Protein AF-A0A5K1CMN1-F1 (afdb_monomer)

pLDDT: mean 78.23, std 21.55, range [30.66, 97.94]

Mean predicted aligned error: 12.29 Å

Secondary structure (DSSP, 8-state):
--------EEEHHHHHHHHHTTS-TTT-HHHHS-TTTGGGGS-HHHHHHHHHHHHHHHHHHTTS--------------------S----PPPHHHHHHHHHHHHHHHHHHHHHHHHHHHHHTT---EEE---------

Foldseek 3Di:
DDDPPAPAEAELVNLLVVVCVVDPCVRPVLSVDDLLCLLVVDDQVVVLVVVVVVVVVVVVVVVPDDDDDDDDDDDDDDDDDDDDDDDSPRQDSVRSSVVSNVVNVVVSVVSVVVVVVVCVVVVHDYHYHYDPPPPPPD

Structure (mmCIF, N/CA/C/O backbone):
data_AF-A0A5K1CMN1-F1
#
_entry.id   AF-A0A5K1CMN1-F1
#
loop_
_atom_site.group_PDB
_atom_site.id
_atom_site.type_symbol
_atom_site.label_atom_id
_atom_site.label_alt_id
_atom_site.label_comp_id
_atom_site.label_asym_id
_atom_site.label_entity_id
_atom_site.label_seq_id
_atom_site.pdbx_PDB_ins_code
_atom_site.Cartn_x
_atom_site.Cartn_y
_atom_site.Cartn_z
_atom_site.occupancy
_atom_site.B_iso_or_equiv
_atom_site.auth_seq_id
_atom_site.auth_comp_id
_atom_site.auth_asym_id
_atom_site.auth_atom_id
_atom_site.pdbx_PDB_model_num
ATOM 1 N N . GLY A 1 1 ? -7.108 22.931 27.158 1.00 50.00 1 GLY A N 1
ATOM 2 C CA . GLY A 1 1 ? -7.436 22.460 25.802 1.00 50.00 1 GLY A CA 1
ATOM 3 C C . GLY A 1 1 ? -7.709 20.977 25.864 1.00 50.00 1 GLY A C 1
ATOM 4 O O . GLY A 1 1 ? -6.837 20.234 26.293 1.00 50.00 1 GLY A O 1
ATOM 5 N N . SER A 1 2 ? -8.926 20.559 25.539 1.00 59.06 2 SER A N 1
ATOM 6 C CA . SER A 1 2 ? -9.349 19.157 25.512 1.00 59.06 2 SER A CA 1
ATOM 7 C C . SER A 1 2 ? -8.717 18.457 24.305 1.00 59.06 2 SER A C 1
ATOM 9 O O . SER A 1 2 ? -8.928 18.866 23.167 1.00 59.06 2 SER A O 1
ATOM 11 N N . ARG A 1 3 ? -7.900 17.422 24.543 1.00 70.81 3 ARG A N 1
ATOM 12 C CA . ARG A 1 3 ? -7.404 16.529 23.480 1.00 70.81 3 ARG A CA 1
ATOM 13 C C . ARG A 1 3 ? -8.621 15.849 22.843 1.00 70.81 3 ARG A C 1
ATOM 15 O O . ARG A 1 3 ? -9.521 15.466 23.583 1.00 70.81 3 ARG A O 1
ATOM 22 N N . LEU A 1 4 ? -8.638 15.651 21.521 1.00 69.38 4 LEU A N 1
ATOM 23 C CA . LEU A 1 4 ? -9.757 15.024 20.790 1.00 69.38 4 LEU A CA 1
ATOM 24 C C . LEU A 1 4 ? -10.135 13.599 21.267 1.00 69.38 4 LEU A C 1
ATOM 26 O O . LEU A 1 4 ? -11.071 13.016 20.738 1.00 69.38 4 LEU A O 1
ATOM 30 N N . GLY A 1 5 ? -9.420 13.010 22.232 1.00 74.88 5 GLY A N 1
ATOM 31 C CA . GLY A 1 5 ? -9.711 11.674 22.760 1.00 74.88 5 GLY A CA 1
ATOM 32 C C . GLY A 1 5 ? -9.371 10.531 21.802 1.00 74.88 5 GLY A C 1
ATOM 33 O O . GLY A 1 5 ? -9.560 9.377 22.163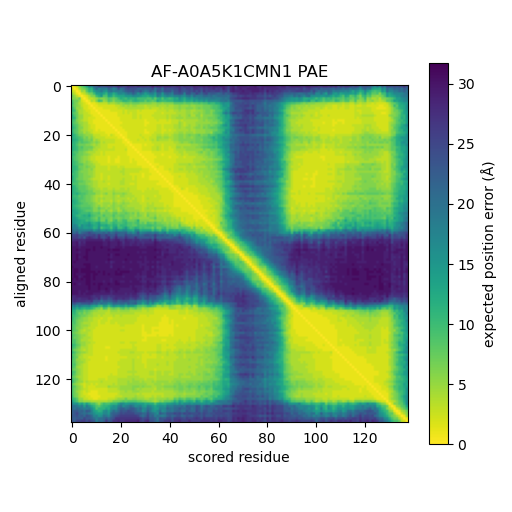 1.00 74.88 5 GLY A O 1
ATOM 34 N N . ILE A 1 6 ? -8.837 10.827 20.612 1.00 81.88 6 ILE A N 1
ATOM 35 C CA . ILE A 1 6 ? -8.420 9.813 19.643 1.00 81.88 6 ILE A CA 1
ATOM 36 C C . ILE A 1 6 ? -7.096 9.215 20.113 1.00 81.88 6 ILE A C 1
ATOM 38 O O . ILE A 1 6 ? -6.075 9.902 20.178 1.00 81.88 6 ILE A O 1
ATOM 42 N N . THR A 1 7 ? -7.127 7.940 20.484 1.00 84.44 7 THR A N 1
ATOM 43 C CA . THR A 1 7 ? -5.954 7.191 20.949 1.00 84.44 7 THR A CA 1
ATOM 44 C C . THR A 1 7 ? -5.227 6.483 19.813 1.00 84.44 7 THR A C 1
ATOM 46 O O . THR A 1 7 ? -4.044 6.181 19.956 1.00 84.44 7 THR A O 1
ATOM 49 N N . THR A 1 8 ? -5.906 6.249 18.687 1.00 88.06 8 THR A N 1
ATOM 50 C CA . THR A 1 8 ? -5.367 5.451 17.586 1.00 88.06 8 THR A CA 1
ATOM 51 C C . THR A 1 8 ? -4.885 6.325 16.438 1.00 88.06 8 THR A C 1
ATOM 53 O O . THR A 1 8 ? -5.669 7.014 15.783 1.00 88.06 8 THR A O 1
ATOM 56 N N . VAL A 1 9 ? -3.580 6.249 16.179 1.00 90.25 9 VAL A N 1
ATOM 57 C CA . VAL A 1 9 ? -2.901 6.903 15.058 1.00 90.25 9 VAL A CA 1
ATOM 58 C C . VAL A 1 9 ? -2.137 5.835 14.280 1.00 90.25 9 VAL A C 1
ATOM 60 O O . VAL A 1 9 ? -1.361 5.084 14.870 1.00 90.25 9 VAL A O 1
ATOM 63 N N . ILE A 1 10 ? -2.371 5.736 12.971 1.00 91.06 10 ILE A N 1
ATOM 64 C CA . ILE A 1 10 ? -1.762 4.719 12.099 1.00 91.06 10 ILE A CA 1
ATOM 65 C C . ILE A 1 10 ? -1.110 5.414 10.906 1.00 91.06 10 ILE A C 1
ATOM 67 O O . ILE A 1 10 ? -1.739 6.239 10.252 1.00 91.06 10 ILE A O 1
ATOM 71 N N . SER A 1 11 ? 0.135 5.063 10.579 1.00 91.44 11 SER A N 1
ATOM 72 C CA . SER A 1 11 ? 0.785 5.586 9.373 1.00 91.44 11 SER A CA 1
ATOM 73 C C . SER A 1 11 ? 0.503 4.716 8.143 1.00 91.44 11 SER A C 1
ATOM 75 O O . SER A 1 11 ? 0.363 3.494 8.238 1.00 91.44 11 SER A O 1
ATOM 77 N N . THR A 1 12 ? 0.500 5.327 6.959 1.00 91.88 12 THR A N 1
ATOM 78 C CA . THR A 1 12 ? 0.439 4.598 5.674 1.00 91.88 12 THR A CA 1
ATOM 79 C C . THR A 1 12 ? 1.592 3.603 5.488 1.00 91.88 12 THR A C 1
ATOM 81 O O . THR A 1 12 ? 1.404 2.557 4.866 1.00 91.88 12 THR A O 1
ATOM 84 N N . ASP A 1 13 ? 2.765 3.862 6.076 1.00 90.31 13 ASP A N 1
ATOM 85 C CA . ASP A 1 13 ? 3.871 2.898 6.072 1.00 90.31 13 ASP A CA 1
ATOM 86 C C . ASP A 1 13 ? 3.599 1.698 6.993 1.00 90.31 13 ASP A C 1
ATOM 88 O O . ASP A 1 13 ? 3.877 0.561 6.617 1.00 90.31 13 ASP A O 1
ATOM 92 N N . SER A 1 14 ? 2.965 1.920 8.149 1.00 90.69 14 SER A N 1
ATOM 93 C CA . SER A 1 14 ? 2.518 0.843 9.042 1.00 90.69 14 SER A CA 1
ATOM 94 C C . SER A 1 14 ? 1.483 -0.056 8.364 1.00 90.69 14 SER A C 1
ATOM 96 O O . SER A 1 14 ? 1.558 -1.272 8.509 1.00 90.69 14 SER A O 1
ATOM 98 N N . ILE A 1 15 ? 0.566 0.509 7.569 1.00 93.12 15 ILE A N 1
ATOM 99 C CA . ILE A 1 15 ? -0.384 -0.276 6.759 1.00 93.12 15 ILE A CA 1
ATOM 100 C C . ILE A 1 15 ? 0.373 -1.151 5.761 1.00 93.12 15 ILE A C 1
ATOM 102 O O . ILE A 1 15 ? 0.161 -2.361 5.723 1.00 93.12 15 ILE A O 1
ATOM 106 N N . ARG A 1 16 ? 1.316 -0.571 5.009 1.00 93.50 16 ARG A N 1
ATOM 107 C CA . ARG A 1 16 ? 2.174 -1.333 4.091 1.00 93.50 16 ARG A CA 1
ATOM 108 C C . ARG A 1 16 ? 2.945 -2.440 4.816 1.00 93.50 16 ARG A C 1
ATOM 110 O O . ARG A 1 16 ? 3.067 -3.541 4.287 1.00 93.50 16 ARG A O 1
ATOM 117 N N . HIS A 1 17 ? 3.446 -2.167 6.018 1.00 91.44 17 HIS A N 1
ATOM 118 C CA . HIS A 1 17 ? 4.138 -3.154 6.841 1.00 91.44 17 HIS A CA 1
ATOM 119 C C . HIS A 1 17 ? 3.210 -4.303 7.255 1.00 91.44 17 HIS A C 1
ATOM 121 O O . HIS A 1 17 ? 3.588 -5.461 7.110 1.00 91.44 17 HIS A O 1
ATOM 127 N N . MET A 1 18 ? 1.977 -4.005 7.681 1.00 92.31 18 MET A N 1
ATOM 128 C CA . MET A 1 18 ? 0.969 -5.031 7.969 1.00 92.31 18 MET A CA 1
ATOM 129 C C . MET A 1 18 ? 0.645 -5.869 6.731 1.00 92.31 18 MET A C 1
ATOM 131 O O . MET A 1 18 ? 0.565 -7.083 6.825 1.00 92.31 18 MET A O 1
ATOM 135 N N . MET A 1 19 ? 0.522 -5.269 5.544 1.00 93.38 19 MET A N 1
ATOM 136 C CA . MET A 1 19 ? 0.262 -6.040 4.318 1.00 93.38 19 MET A CA 1
ATOM 137 C C . MET A 1 19 ? 1.346 -7.099 4.042 1.00 93.38 19 MET A C 1
ATOM 139 O O . MET A 1 19 ? 1.036 -8.175 3.534 1.00 93.38 19 MET A O 1
ATOM 143 N N . ARG A 1 20 ? 2.608 -6.832 4.412 1.00 93.81 20 ARG A N 1
ATOM 144 C CA . ARG A 1 20 ? 3.722 -7.785 4.249 1.00 93.81 20 ARG A CA 1
ATOM 145 C C . ARG A 1 20 ? 3.617 -9.006 5.163 1.00 93.81 20 ARG A C 1
ATOM 147 O O . ARG A 1 20 ? 4.222 -10.021 4.849 1.00 93.81 20 ARG A O 1
ATOM 154 N N . SER A 1 21 ? 2.835 -8.964 6.247 1.00 92.38 21 SER A N 1
ATOM 155 C CA . SER A 1 21 ? 2.609 -10.156 7.079 1.00 92.38 21 SER A CA 1
ATOM 156 C C . SER A 1 21 ? 1.693 -11.189 6.419 1.00 92.38 21 SER A C 1
ATOM 158 O O . SER A 1 21 ? 1.593 -12.308 6.913 1.00 92.38 21 SER A O 1
ATOM 160 N N . PHE A 1 22 ? 1.007 -10.821 5.331 1.00 91.69 22 PHE A N 1
ATOM 161 C CA . PHE A 1 22 ? 0.050 -11.684 4.634 1.00 91.69 22 PHE A CA 1
ATOM 162 C C . PHE A 1 22 ? 0.547 -12.187 3.275 1.00 91.69 22 PHE A C 1
ATOM 164 O O . PHE A 1 22 ? -0.094 -13.057 2.690 1.00 91.69 22 PHE A O 1
ATOM 171 N N . VAL A 1 23 ? 1.641 -11.629 2.746 1.00 92.44 23 VAL A N 1
ATOM 172 C CA . VAL A 1 23 ? 2.136 -11.936 1.398 1.00 92.44 23 VAL A CA 1
ATOM 173 C C . VAL A 1 23 ? 3.655 -11.995 1.401 1.00 92.44 23 VAL A C 1
ATOM 175 O O . VAL A 1 23 ? 4.315 -11.019 1.762 1.00 92.44 23 VAL A O 1
ATOM 178 N N . ASP A 1 24 ? 4.205 -13.106 0.919 1.00 95.06 24 ASP A N 1
ATOM 179 C CA . ASP A 1 24 ? 5.649 -13.282 0.786 1.00 95.06 24 ASP A CA 1
ATOM 180 C C . ASP A 1 24 ? 6.243 -12.367 -0.294 1.00 95.06 24 ASP A C 1
ATOM 182 O O . ASP A 1 24 ? 5.620 -12.080 -1.322 1.00 95.06 24 ASP A O 1
ATOM 186 N N . GLU A 1 25 ? 7.510 -11.989 -0.121 1.00 93.81 25 GLU A N 1
ATOM 187 C CA . GLU A 1 25 ? 8.254 -11.160 -1.081 1.00 93.81 25 GLU A CA 1
ATOM 188 C C . GLU A 1 25 ? 8.257 -11.744 -2.498 1.00 93.81 25 GLU A C 1
ATOM 190 O O . GLU A 1 25 ? 8.137 -11.017 -3.479 1.00 93.81 25 GLU A O 1
ATOM 195 N N . LYS A 1 26 ? 8.310 -13.072 -2.623 1.00 94.25 26 LYS A N 1
ATOM 196 C CA . LYS A 1 26 ? 8.285 -13.750 -3.928 1.00 94.25 26 LYS A CA 1
ATOM 197 C C . LYS A 1 26 ? 6.950 -13.594 -4.658 1.00 94.25 26 LYS A C 1
ATOM 199 O O . LYS A 1 26 ? 6.928 -13.641 -5.884 1.00 94.25 26 LYS A O 1
ATOM 204 N N . GLN A 1 27 ? 5.851 -13.454 -3.919 1.00 93.81 27 GLN A N 1
ATOM 205 C CA . GLN A 1 27 ? 4.508 -13.326 -4.485 1.00 93.81 27 GLN A CA 1
ATOM 206 C C . GLN A 1 27 ? 4.197 -11.881 -4.873 1.00 93.81 27 GLN A C 1
ATOM 208 O O . GLN A 1 27 ? 3.548 -11.648 -5.891 1.00 93.81 27 GLN A O 1
ATOM 213 N N . ASN A 1 28 ? 4.663 -10.911 -4.082 1.00 93.56 28 ASN A N 1
ATOM 214 C CA . ASN A 1 28 ? 4.473 -9.493 -4.371 1.00 93.56 28 ASN A CA 1
ATOM 215 C C . ASN A 1 28 ? 5.737 -8.678 -4.052 1.00 93.56 28 ASN A C 1
ATOM 217 O O . ASN A 1 28 ? 5.771 -7.954 -3.054 1.00 93.56 28 ASN A O 1
ATOM 221 N N . PRO A 1 29 ? 6.773 -8.741 -4.903 1.00 94.94 29 PRO A N 1
ATOM 222 C CA . PRO A 1 29 ? 8.036 -8.059 -4.633 1.00 94.94 29 PRO A CA 1
ATOM 223 C C . PRO A 1 29 ? 7.888 -6.532 -4.642 1.00 94.94 29 PRO A C 1
ATOM 225 O O . PRO A 1 29 ? 8.586 -5.830 -3.912 1.00 94.94 29 PRO A O 1
ATOM 228 N N . LEU A 1 30 ? 6.911 -6.001 -5.389 1.00 94.44 30 LEU A N 1
ATOM 229 C CA . LEU A 1 30 ? 6.617 -4.571 -5.419 1.00 94.44 30 LEU A CA 1
ATOM 230 C C . LEU A 1 30 ? 6.210 -4.043 -4.036 1.00 94.44 30 LEU A C 1
ATOM 232 O O . LEU A 1 30 ? 6.573 -2.924 -3.698 1.00 94.44 30 LEU A O 1
ATOM 236 N N . LEU A 1 31 ? 5.491 -4.814 -3.216 1.00 94.50 31 LEU A N 1
ATOM 237 C CA . LEU A 1 31 ? 5.090 -4.404 -1.861 1.00 94.50 31 LEU A CA 1
ATOM 238 C C . LEU A 1 31 ? 6.277 -4.367 -0.876 1.00 94.50 31 LEU A C 1
ATOM 240 O O . LEU A 1 31 ? 6.299 -3.576 0.078 1.00 94.50 31 LEU A O 1
ATOM 244 N N . TRP A 1 32 ? 7.266 -5.228 -1.108 1.00 94.88 32 TRP A N 1
ATOM 245 C CA . TRP A 1 32 ? 8.453 -5.399 -0.268 1.00 94.88 32 TRP A CA 1
ATOM 246 C C . TRP A 1 32 ? 9.574 -4.422 -0.617 1.00 94.88 32 TRP A C 1
ATOM 248 O O . TRP A 1 32 ? 10.280 -3.956 0.278 1.00 94.88 32 TRP A O 1
ATOM 258 N N . ALA A 1 33 ? 9.674 -4.037 -1.888 1.00 94.50 33 ALA A N 1
ATOM 259 C CA . ALA A 1 33 ? 10.659 -3.084 -2.367 1.00 94.50 33 ALA A CA 1
ATOM 260 C C . ALA A 1 33 ? 10.607 -1.740 -1.618 1.00 94.50 33 ALA A C 1
ATOM 262 O O . ALA A 1 33 ? 9.548 -1.235 -1.226 1.00 94.50 33 ALA A O 1
ATOM 263 N N . SER A 1 34 ? 11.765 -1.095 -1.480 1.00 92.00 34 SER A N 1
ATOM 264 C CA . SER A 1 34 ? 11.800 0.315 -1.085 1.00 92.00 34 SER A CA 1
ATOM 265 C C . SER A 1 34 ? 11.138 1.184 -2.158 1.00 92.00 34 SER A C 1
ATOM 267 O O . SER A 1 34 ? 11.215 0.886 -3.349 1.00 92.00 34 SER A O 1
ATOM 269 N N . THR A 1 35 ? 10.534 2.303 -1.760 1.00 90.31 35 THR A N 1
ATOM 270 C CA . THR A 1 35 ? 9.824 3.202 -2.685 1.00 90.31 35 THR A CA 1
ATOM 271 C C . THR A 1 35 ? 10.707 3.709 -3.836 1.00 90.31 35 THR A C 1
ATOM 273 O O . THR A 1 35 ? 10.223 3.907 -4.947 1.00 90.31 35 THR A O 1
ATOM 276 N N . TYR A 1 36 ? 12.011 3.879 -3.593 1.00 91.19 36 TYR A N 1
ATOM 277 C CA . TYR A 1 36 ? 12.977 4.313 -4.607 1.00 91.19 36 TYR A CA 1
ATOM 278 C C . TYR A 1 36 ? 13.281 3.237 -5.657 1.00 91.19 36 TYR A C 1
ATOM 280 O O . TYR A 1 36 ? 13.507 3.577 -6.815 1.00 91.19 36 TYR A O 1
ATOM 288 N N . HIS A 1 37 ? 13.235 1.960 -5.266 1.00 94.06 37 HIS A N 1
ATOM 289 C CA . HIS A 1 37 ? 13.547 0.814 -6.129 1.00 94.06 37 HIS A CA 1
ATOM 290 C C . HIS A 1 37 ? 12.288 0.101 -6.641 1.00 94.06 37 HIS A C 1
ATOM 292 O O . HIS A 1 37 ? 12.368 -0.794 -7.471 1.00 94.06 37 HIS A O 1
ATOM 298 N N . ALA A 1 38 ? 11.096 0.528 -6.216 1.00 94.50 38 ALA A N 1
ATOM 299 C CA . ALA A 1 38 ? 9.823 -0.040 -6.657 1.00 94.50 38 ALA A CA 1
ATOM 300 C C . ALA A 1 38 ? 9.661 -0.046 -8.189 1.00 94.50 38 ALA A C 1
ATOM 302 O O . ALA A 1 38 ? 9.006 -0.922 -8.745 1.00 94.50 38 ALA A O 1
ATOM 303 N N . GLY A 1 39 ? 10.284 0.917 -8.880 1.00 94.44 39 GLY A N 1
ATOM 304 C CA . GLY A 1 39 ? 10.274 0.991 -10.341 1.00 94.44 39 GLY A CA 1
ATOM 305 C C . GLY A 1 39 ? 10.956 -0.192 -11.036 1.00 94.44 39 GLY A C 1
ATOM 306 O O . GLY A 1 39 ? 10.620 -0.476 -12.180 1.00 94.44 39 GLY A O 1
ATOM 307 N N . GLU A 1 40 ? 11.869 -0.897 -10.366 1.00 94.56 40 GLU A N 1
ATOM 308 C CA . GLU A 1 40 ? 12.590 -2.058 -10.916 1.00 94.56 40 GLU A CA 1
ATOM 309 C C . GLU A 1 40 ? 11.686 -3.285 -11.080 1.00 94.56 40 GLU A C 1
ATOM 311 O O . GLU A 1 40 ? 11.964 -4.165 -11.890 1.00 94.56 40 GLU A O 1
ATOM 316 N N . PHE A 1 41 ? 10.566 -3.311 -10.354 1.00 94.38 41 PHE A N 1
ATOM 317 C CA . PHE A 1 41 ? 9.575 -4.386 -10.391 1.00 94.38 41 PHE A CA 1
ATOM 318 C C . PHE A 1 41 ? 8.414 -4.096 -11.355 1.00 94.38 41 PHE A C 1
ATOM 320 O O . PHE A 1 41 ? 7.434 -4.840 -11.381 1.00 94.38 41 PHE A O 1
ATOM 327 N N . LEU A 1 42 ? 8.497 -3.015 -12.139 1.00 94.25 42 LEU A N 1
ATOM 328 C CA . LEU A 1 42 ? 7.504 -2.659 -13.152 1.00 94.25 42 LEU A CA 1
ATOM 329 C C . LEU A 1 42 ? 8.009 -2.963 -14.563 1.00 94.25 42 LEU A C 1
ATOM 331 O O . LEU A 1 42 ? 9.181 -2.767 -14.867 1.00 94.25 42 LEU A O 1
ATOM 335 N N . ASP A 1 43 ? 7.094 -3.344 -15.459 1.00 93.31 43 ASP A N 1
ATOM 336 C CA . ASP A 1 43 ? 7.388 -3.481 -16.889 1.00 93.31 43 ASP A CA 1
ATOM 337 C C . ASP A 1 43 ? 7.500 -2.092 -17.562 1.00 93.31 43 ASP A C 1
ATOM 339 O O . ASP A 1 43 ? 6.493 -1.374 -17.666 1.00 93.31 43 ASP A O 1
ATOM 343 N N . PRO A 1 44 ? 8.685 -1.703 -18.080 1.00 91.12 44 PRO A N 1
ATOM 344 C CA . PRO A 1 44 ? 8.883 -0.410 -18.733 1.00 91.12 44 PRO A CA 1
ATOM 345 C C . PRO A 1 44 ? 7.952 -0.174 -19.931 1.00 91.12 44 PRO A C 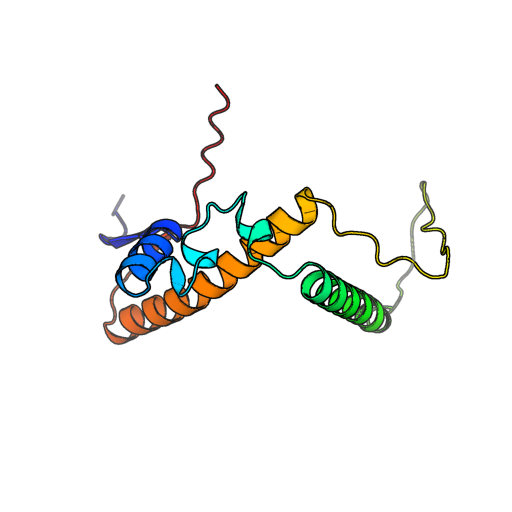1
ATOM 347 O O . PRO A 1 44 ? 7.530 0.961 -20.173 1.00 91.12 44 PRO A O 1
ATOM 350 N N . VAL A 1 45 ? 7.593 -1.225 -20.677 1.00 91.69 45 VAL A N 1
ATOM 351 C CA . VAL A 1 45 ? 6.733 -1.111 -21.866 1.00 91.69 45 VAL A CA 1
ATOM 352 C C . VAL A 1 45 ? 5.289 -0.829 -21.451 1.00 91.69 45 VAL A C 1
ATOM 354 O O . VAL A 1 45 ? 4.645 0.076 -22.001 1.00 91.69 45 VAL A O 1
ATOM 357 N N . ALA A 1 46 ? 4.787 -1.543 -20.440 1.00 91.31 46 ALA A N 1
ATOM 358 C CA . ALA A 1 46 ? 3.466 -1.298 -19.868 1.00 91.31 46 ALA A CA 1
ATOM 359 C C . ALA A 1 46 ? 3.349 0.123 -19.297 1.00 91.31 46 ALA A C 1
ATOM 361 O O . ALA A 1 46 ? 2.369 0.825 -19.580 1.00 91.31 46 ALA A O 1
ATOM 362 N N . VAL A 1 47 ? 4.371 0.590 -18.571 1.00 91.81 47 VAL A N 1
ATOM 363 C CA . VAL A 1 47 ? 4.407 1.958 -18.032 1.00 91.81 47 VAL A CA 1
ATOM 364 C C . VAL A 1 47 ? 4.415 2.989 -19.167 1.00 91.81 47 VAL A C 1
ATOM 366 O O . VAL A 1 47 ? 3.681 3.982 -19.100 1.00 91.81 47 VAL A O 1
ATOM 369 N N . ALA A 1 48 ? 5.166 2.754 -20.250 1.00 90.06 48 ALA A N 1
ATOM 370 C CA . ALA A 1 48 ? 5.247 3.682 -21.383 1.00 90.06 48 ALA A CA 1
ATOM 371 C C . ALA A 1 48 ? 3.883 3.822 -22.064 1.00 90.06 48 ALA A C 1
ATOM 373 O O . ALA A 1 48 ? 3.401 4.938 -22.300 1.00 90.06 48 ALA A O 1
ATOM 374 N N . LYS A 1 49 ? 3.211 2.689 -22.290 1.00 89.81 49 LYS A N 1
ATOM 375 C CA . LYS A 1 49 ? 1.861 2.629 -22.858 1.00 89.81 49 LYS A CA 1
ATOM 376 C C . LYS A 1 49 ? 0.833 3.316 -21.955 1.00 89.81 49 LYS A C 1
ATOM 378 O O . LYS A 1 49 ? 0.033 4.123 -22.439 1.00 89.81 49 LYS A O 1
ATOM 383 N N . ALA A 1 50 ? 0.865 3.055 -20.648 1.00 89.25 50 ALA A N 1
ATOM 384 C CA . ALA A 1 50 ? -0.032 3.687 -19.679 1.00 89.25 50 ALA A CA 1
ATOM 385 C C . ALA A 1 50 ? 0.171 5.211 -19.626 1.00 89.25 50 ALA A C 1
ATOM 387 O O . ALA A 1 50 ? -0.799 5.978 -19.619 1.00 89.25 50 ALA A O 1
ATOM 388 N N . LYS A 1 51 ? 1.427 5.671 -19.666 1.00 87.19 51 LYS A N 1
ATOM 389 C CA . LYS A 1 51 ? 1.778 7.096 -19.698 1.00 87.19 51 LYS A CA 1
ATOM 390 C C . LYS A 1 51 ? 1.305 7.766 -20.989 1.00 87.19 51 LYS A C 1
ATOM 392 O O . LYS A 1 51 ? 0.723 8.850 -20.920 1.00 87.19 51 LYS A O 1
ATOM 397 N N . ALA A 1 52 ? 1.498 7.127 -22.143 1.00 88.75 52 ALA A N 1
ATOM 398 C CA . ALA A 1 52 ? 0.997 7.619 -23.426 1.00 88.75 52 ALA A CA 1
ATOM 399 C C . ALA A 1 52 ? -0.537 7.751 -23.415 1.00 88.75 52 ALA A C 1
ATOM 401 O O . ALA A 1 52 ? -1.065 8.807 -23.769 1.00 88.75 52 ALA A O 1
ATOM 402 N N . LYS A 1 53 ? -1.252 6.745 -22.889 1.00 89.38 53 LYS A N 1
ATOM 403 C CA . LYS A 1 53 ? -2.717 6.781 -22.724 1.00 89.38 53 LYS A CA 1
ATOM 404 C C . LYS A 1 53 ? -3.170 7.925 -21.806 1.00 89.38 53 LYS A C 1
ATOM 406 O O . LYS A 1 53 ? -4.113 8.643 -22.138 1.00 89.38 53 LYS A O 1
ATOM 411 N N . ARG A 1 54 ? -2.482 8.142 -20.676 1.00 87.88 54 ARG A N 1
ATOM 412 C CA . ARG A 1 54 ? -2.743 9.265 -19.751 1.00 87.88 54 ARG A CA 1
ATOM 413 C C . ARG A 1 54 ? -2.515 10.627 -20.416 1.00 87.88 54 ARG A C 1
ATOM 415 O O . ARG A 1 54 ? -3.348 11.518 -20.257 1.00 87.88 54 ARG A O 1
ATOM 422 N N . LYS A 1 55 ? -1.424 10.789 -21.178 1.00 86.19 55 LYS A N 1
ATOM 423 C CA . LYS A 1 55 ? -1.131 12.020 -21.937 1.00 86.19 55 LYS A CA 1
ATOM 424 C C . LYS A 1 55 ? -2.215 12.304 -22.982 1.00 86.19 55 LYS A C 1
ATOM 426 O O . LYS A 1 55 ? -2.722 13.421 -23.020 1.00 86.19 55 LYS A O 1
ATOM 431 N N . ALA A 1 56 ? -2.619 11.296 -23.756 1.00 87.62 56 ALA A N 1
ATOM 432 C CA . ALA A 1 56 ? -3.684 11.430 -24.750 1.00 87.62 56 ALA A CA 1
ATOM 433 C C . ALA A 1 56 ? -5.023 11.841 -24.110 1.00 87.62 56 ALA A C 1
ATOM 435 O O . ALA A 1 56 ? -5.652 12.795 -24.562 1.00 87.62 56 ALA A O 1
ATOM 436 N N . LYS A 1 57 ? -5.418 11.204 -22.995 1.00 87.31 57 LYS A N 1
ATOM 437 C CA . LYS A 1 57 ? -6.644 11.569 -22.258 1.00 87.31 57 LYS A CA 1
ATOM 438 C C . LYS A 1 57 ? -6.596 13.006 -21.722 1.00 87.31 57 LYS A C 1
ATOM 440 O O . LYS A 1 57 ? -7.598 13.711 -21.785 1.00 87.31 57 LYS A O 1
ATOM 445 N N . LYS A 1 58 ? -5.437 13.461 -21.226 1.00 87.69 58 LYS A N 1
ATOM 446 C CA . LYS A 1 58 ? -5.256 14.842 -20.746 1.00 87.69 58 LYS A CA 1
ATOM 447 C C . LYS A 1 58 ? -5.395 15.872 -21.873 1.00 87.69 58 LYS A C 1
ATOM 449 O O . LYS A 1 58 ? -5.954 16.936 -21.639 1.00 87.69 58 LYS A O 1
ATOM 454 N N . LEU A 1 59 ? -4.900 15.562 -23.073 1.00 79.69 59 LEU A N 1
ATOM 455 C CA . LEU A 1 59 ? -5.027 16.436 -24.244 1.00 79.69 59 LEU A CA 1
ATOM 456 C C . LEU A 1 59 ? -6.470 16.489 -24.759 1.00 79.69 59 LEU A C 1
ATOM 458 O O . LEU A 1 59 ? -6.970 17.578 -25.012 1.00 79.69 59 LEU A O 1
ATOM 462 N N . ALA A 1 60 ? -7.165 15.349 -24.809 1.00 77.75 60 ALA A N 1
ATOM 463 C CA . ALA A 1 60 ? -8.575 15.294 -25.199 1.00 77.75 60 ALA A CA 1
ATOM 464 C C . ALA A 1 60 ? -9.502 16.040 -24.215 1.00 77.75 60 ALA A C 1
ATOM 466 O O . ALA A 1 60 ? -10.464 16.678 -24.629 1.00 77.75 60 ALA A O 1
ATOM 467 N N . GLY A 1 61 ? -9.199 16.010 -22.911 1.00 65.06 61 GLY A N 1
ATOM 468 C CA . GLY A 1 61 ? -9.968 16.735 -21.890 1.00 65.06 61 GLY A CA 1
ATOM 469 C C . GLY A 1 61 ? -9.745 18.252 -21.872 1.00 65.06 61 GLY A C 1
ATOM 470 O O . GLY A 1 61 ? -10.538 18.974 -21.275 1.00 65.06 61 GLY A O 1
ATOM 471 N N . LYS A 1 62 ? -8.692 18.759 -22.528 1.00 56.38 62 LYS A N 1
ATOM 472 C CA . LYS A 1 62 ? -8.368 20.196 -22.562 1.00 56.38 62 LYS A CA 1
ATOM 473 C C . LYS A 1 62 ? -9.187 20.976 -23.604 1.00 56.38 62 LYS A C 1
ATOM 475 O O . LYS A 1 62 ? -9.157 22.200 -23.595 1.00 56.38 62 LYS A O 1
ATOM 480 N N . SER A 1 63 ? -9.946 20.288 -24.459 1.00 51.84 63 SER A N 1
ATOM 481 C CA . SER A 1 63 ? -10.770 20.890 -25.520 1.00 51.84 63 SER A CA 1
ATOM 482 C C . SER A 1 63 ? -12.194 21.275 -25.085 1.00 51.84 63 SER A C 1
ATOM 484 O O . SER A 1 63 ? -12.918 21.856 -25.883 1.00 51.84 63 SER A O 1
ATOM 486 N N . ALA A 1 64 ? -12.611 20.980 -23.845 1.00 52.25 64 ALA A N 1
ATOM 487 C CA . ALA A 1 64 ? -13.969 21.268 -23.351 1.00 52.25 64 ALA A CA 1
ATOM 488 C C . ALA A 1 64 ? -14.075 22.513 -22.443 1.00 52.25 64 ALA A C 1
ATOM 490 O O . ALA A 1 64 ? -15.169 22.863 -22.012 1.00 52.25 64 ALA A O 1
ATOM 491 N N . ALA A 1 65 ? -12.961 23.191 -22.150 1.00 50.06 65 ALA A N 1
ATOM 492 C CA . ALA A 1 65 ? -12.917 24.346 -21.251 1.00 50.06 65 ALA A CA 1
ATOM 493 C C . ALA A 1 65 ? -12.301 25.570 -21.947 1.00 50.06 65 ALA A C 1
ATOM 495 O O . ALA A 1 65 ? -11.227 26.030 -21.573 1.00 50.06 65 ALA A O 1
ATOM 496 N N . VAL A 1 66 ? -12.965 26.081 -22.988 1.00 41.62 66 VAL A N 1
ATOM 497 C CA . VAL A 1 66 ? -12.717 27.433 -23.513 1.00 41.62 66 VAL A CA 1
ATOM 498 C C . VAL A 1 66 ? -14.071 28.103 -23.758 1.00 41.62 66 VAL A C 1
ATOM 500 O O . VAL A 1 66 ? -14.682 27.937 -24.810 1.00 41.62 66 VAL A O 1
ATOM 503 N N . LYS A 1 67 ? -14.555 28.849 -22.760 1.00 38.78 67 LYS A N 1
ATOM 504 C CA . LYS A 1 67 ? -15.346 30.064 -22.984 1.00 38.78 67 LYS A CA 1
ATOM 505 C C . LYS A 1 67 ? -14.485 31.221 -22.486 1.00 38.78 67 LYS A C 1
ATOM 507 O O . LYS A 1 67 ? -13.978 31.169 -21.369 1.00 38.78 67 LYS A O 1
ATOM 512 N N . VAL A 1 68 ? -14.241 32.151 -23.397 1.00 38.03 68 VAL A N 1
ATOM 513 C CA . VAL A 1 68 ? -13.378 33.325 -23.276 1.00 38.03 68 VAL A CA 1
ATOM 514 C C . VAL A 1 68 ? -14.193 34.455 -22.656 1.00 38.03 68 VAL A C 1
ATOM 516 O O . VAL A 1 68 ? -15.281 34.722 -23.150 1.00 38.03 68 VAL A O 1
ATOM 519 N N . ASP A 1 69 ? -13.636 35.115 -21.645 1.00 35.81 69 ASP A N 1
ATOM 520 C CA . ASP A 1 69 ? -13.808 36.554 -21.445 1.00 35.81 69 ASP A CA 1
ATOM 521 C C . ASP A 1 69 ? -12.402 37.181 -21.435 1.00 35.81 69 ASP A C 1
ATOM 523 O O . ASP A 1 69 ? -11.455 36.615 -20.881 1.00 35.81 69 ASP A O 1
ATOM 527 N N . GLU A 1 70 ? -12.280 38.284 -22.170 1.00 36.22 70 GLU A N 1
ATOM 528 C CA . GLU A 1 70 ? -11.081 39.077 -22.465 1.00 36.22 70 GLU A CA 1
ATOM 529 C C . GLU A 1 70 ? -10.510 39.802 -21.233 1.00 36.22 70 GLU A C 1
ATOM 531 O O . GLU A 1 70 ? -11.258 40.381 -20.453 1.00 36.22 70 GLU A O 1
ATOM 536 N N . ASP A 1 71 ? -9.178 39.826 -21.106 1.00 33.69 71 ASP A N 1
ATOM 537 C CA . ASP A 1 71 ? -8.318 41.027 -21.227 1.00 33.69 71 ASP A CA 1
ATOM 538 C C . ASP A 1 71 ? -6.973 40.822 -20.485 1.00 33.69 71 ASP A C 1
ATOM 540 O O . ASP A 1 71 ? -6.913 40.198 -19.425 1.00 33.69 71 ASP A O 1
ATOM 544 N N . GLY A 1 72 ? -5.885 41.374 -21.035 1.00 32.38 72 GLY A N 1
ATOM 545 C CA . GLY A 1 72 ? -4.695 41.716 -20.245 1.00 32.38 72 GLY A CA 1
ATOM 546 C C . GLY A 1 72 ? -3.402 40.906 -20.436 1.00 32.38 72 GLY A C 1
ATOM 547 O O . GLY A 1 72 ? -3.003 40.145 -19.565 1.00 32.38 72 GLY A O 1
ATOM 548 N N . SER A 1 73 ? -2.662 41.254 -21.493 1.00 33.38 73 SER A N 1
ATOM 549 C CA . SER A 1 73 ? -1.199 41.480 -21.519 1.00 33.38 73 SER A CA 1
ATOM 550 C C . SER A 1 73 ? -0.175 40.330 -21.343 1.00 33.38 73 SER A C 1
ATOM 552 O O . SER A 1 73 ? -0.262 39.411 -20.540 1.00 33.38 73 SER A O 1
ATOM 554 N N . SER A 1 74 ? 0.870 40.466 -22.158 1.00 41.31 74 SER A N 1
ATOM 555 C CA . SER A 1 74 ? 1.960 39.561 -22.535 1.00 41.31 74 SER A CA 1
ATOM 556 C C . SER A 1 74 ? 3.056 39.323 -21.486 1.00 41.31 74 SER A C 1
ATOM 558 O O . SER A 1 74 ? 3.499 40.294 -20.878 1.00 41.31 74 SER A O 1
ATOM 560 N N . HIS A 1 75 ? 3.632 38.106 -21.435 1.00 33.69 75 HIS A N 1
ATOM 561 C CA . HIS A 1 75 ? 5.096 37.868 -21.407 1.00 33.69 75 HIS A CA 1
ATOM 562 C C . HIS A 1 75 ? 5.481 36.369 -21.539 1.00 33.69 75 HIS A C 1
ATOM 564 O O . HIS A 1 75 ? 5.213 35.569 -20.654 1.00 33.69 75 HIS A O 1
ATOM 570 N N . GLY A 1 76 ? 6.187 36.031 -22.630 1.00 30.66 76 GLY A N 1
ATOM 571 C CA . GLY A 1 76 ? 7.414 35.210 -22.632 1.00 30.66 76 GLY A CA 1
ATOM 572 C C . GLY A 1 76 ? 7.383 33.673 -22.473 1.00 30.66 76 GLY A C 1
ATOM 573 O O . GLY A 1 76 ? 7.295 33.180 -21.360 1.00 30.66 76 GLY A O 1
ATOM 574 N N . LYS A 1 77 ? 7.742 32.979 -23.579 1.00 35.59 77 LYS A N 1
ATOM 575 C CA . LYS A 1 77 ? 8.422 31.652 -23.708 1.00 35.59 77 LYS A CA 1
ATOM 576 C C . LYS A 1 77 ? 7.662 30.410 -23.195 1.00 35.59 77 LYS A C 1
ATOM 578 O O . LYS A 1 77 ? 7.189 30.372 -22.077 1.00 35.59 77 LYS A O 1
ATOM 583 N N . SER A 1 78 ? 7.567 29.284 -23.898 1.00 38.38 78 SER A N 1
ATOM 584 C CA . SER A 1 78 ? 8.259 28.760 -25.081 1.00 38.38 78 SER A CA 1
ATOM 585 C C . SER A 1 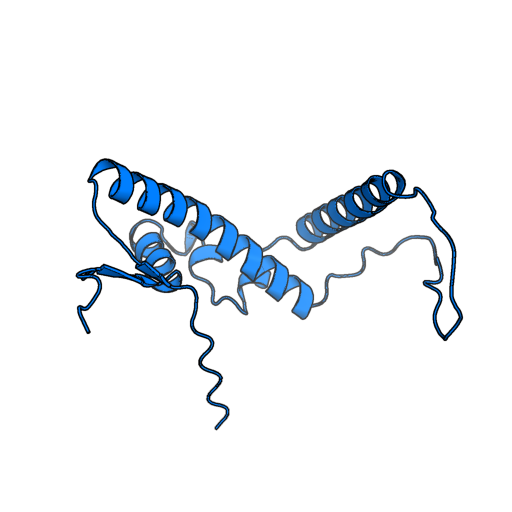78 ? 7.467 27.553 -25.609 1.00 38.38 78 SER A C 1
ATOM 587 O O . SER A 1 78 ? 6.909 26.781 -24.829 1.00 38.38 78 SER A O 1
ATOM 589 N N . GLU A 1 79 ? 7.432 27.420 -26.931 1.00 36.69 79 GLU A N 1
ATOM 590 C CA . GLU A 1 79 ? 6.782 26.369 -27.723 1.00 36.69 79 GLU A CA 1
ATOM 591 C C . GLU A 1 79 ? 7.158 24.939 -27.283 1.00 36.69 79 GLU A C 1
ATOM 593 O O . GLU A 1 79 ? 8.338 24.674 -27.042 1.00 36.69 79 GLU A O 1
ATOM 598 N N . PRO A 1 80 ? 6.231 23.962 -27.275 1.00 43.88 80 PRO A N 1
ATOM 599 C CA . PRO A 1 80 ? 6.605 22.567 -27.414 1.00 43.88 80 PRO A CA 1
ATOM 600 C C . PRO A 1 80 ? 6.674 22.253 -28.911 1.00 43.88 80 PRO A C 1
ATOM 602 O O . PRO A 1 80 ? 5.646 22.105 -29.574 1.00 43.88 80 PRO A O 1
ATOM 605 N N . ARG A 1 81 ? 7.891 22.169 -29.452 1.00 42.28 81 ARG A N 1
ATOM 606 C CA . ARG A 1 81 ? 8.105 21.637 -30.800 1.00 42.28 81 ARG A CA 1
ATOM 607 C C . ARG A 1 81 ? 7.594 20.196 -30.861 1.00 42.28 81 ARG A C 1
ATOM 609 O O . ARG A 1 81 ? 7.978 19.353 -30.051 1.00 42.28 81 ARG A O 1
ATOM 616 N N . LEU A 1 82 ? 6.684 19.960 -31.804 1.00 52.91 82 LEU A N 1
ATOM 617 C CA . LEU A 1 82 ? 6.303 18.640 -32.287 1.00 52.91 82 LEU A CA 1
ATOM 618 C C . LEU A 1 82 ? 7.459 18.112 -33.140 1.00 52.91 82 LEU A C 1
ATOM 620 O O . LEU A 1 82 ? 7.633 18.591 -34.255 1.00 52.91 82 LEU A O 1
ATOM 624 N N . ASP A 1 83 ? 8.166 17.095 -32.658 1.00 42.56 83 ASP A N 1
ATOM 625 C CA . ASP A 1 83 ? 8.941 16.208 -33.522 1.00 42.56 83 ASP A CA 1
ATOM 626 C C . ASP A 1 83 ? 8.311 14.816 -33.476 1.00 42.56 83 ASP A C 1
ATOM 628 O O . ASP A 1 83 ? 8.077 14.219 -32.421 1.00 42.56 83 ASP A O 1
ATOM 632 N N . SER A 1 84 ? 7.933 14.359 -34.663 1.00 52.16 84 SER A N 1
ATOM 633 C CA . SER A 1 84 ? 7.199 13.129 -34.911 1.00 52.16 84 SER A CA 1
ATOM 634 C C . SER A 1 84 ? 8.155 11.971 -35.198 1.00 52.16 84 SER A C 1
ATOM 636 O O . SER A 1 84 ? 9.145 12.143 -35.897 1.00 52.16 84 SER A O 1
ATOM 638 N N . ALA A 1 85 ? 7.729 10.785 -34.753 1.00 45.50 85 ALA A N 1
ATOM 639 C CA . ALA A 1 85 ? 8.128 9.441 -35.184 1.00 45.50 85 ALA A CA 1
ATOM 640 C C . ALA A 1 85 ? 9.314 8.734 -34.480 1.00 45.50 85 ALA A C 1
ATOM 642 O O . ALA A 1 85 ? 10.490 9.002 -34.689 1.00 45.50 85 ALA A O 1
ATOM 643 N N . SER A 1 86 ? 8.908 7.700 -33.728 1.00 48.66 86 SER A N 1
ATOM 644 C CA . SER A 1 86 ? 9.571 6.406 -33.506 1.00 48.66 86 SER A CA 1
ATOM 645 C C . SER A 1 86 ? 10.920 6.367 -32.789 1.00 48.66 86 SER A C 1
ATOM 647 O O . SER A 1 86 ? 11.953 6.074 -33.378 1.00 48.66 86 SER A O 1
ATOM 649 N N . THR A 1 87 ? 10.873 6.454 -31.466 1.00 43.06 87 THR A N 1
ATOM 650 C CA . THR A 1 87 ? 11.583 5.527 -30.572 1.00 43.06 87 THR A CA 1
ATOM 651 C C . THR A 1 87 ? 10.741 5.464 -29.301 1.00 43.06 87 THR A C 1
ATOM 653 O O . THR A 1 87 ? 10.275 6.499 -28.828 1.00 43.06 87 THR A O 1
ATOM 656 N N . LEU A 1 88 ? 10.456 4.270 -28.776 1.00 52.81 88 LEU A N 1
ATOM 657 C CA . LEU A 1 88 ? 9.989 4.131 -27.396 1.00 52.81 88 LEU A CA 1
ATOM 658 C C . LEU A 1 88 ? 11.053 4.805 -26.526 1.00 52.81 88 LEU A C 1
ATOM 660 O O . LEU A 1 88 ? 12.081 4.189 -26.266 1.00 52.81 88 LEU A O 1
ATOM 664 N N . GLU A 1 89 ? 10.868 6.079 -26.166 1.00 57.41 89 GLU A N 1
ATOM 665 C CA . GLU A 1 89 ? 11.776 6.757 -25.245 1.00 57.41 89 GLU A CA 1
ATOM 666 C C . GLU A 1 89 ? 11.852 5.883 -23.999 1.00 57.41 89 GLU A C 1
ATOM 668 O O . GLU A 1 89 ? 10.858 5.724 -23.279 1.00 57.41 89 GLU A O 1
ATOM 673 N N . ALA A 1 90 ? 13.012 5.255 -23.800 1.00 67.31 90 ALA A N 1
ATOM 674 C CA . ALA A 1 90 ? 13.267 4.431 -22.640 1.00 67.31 90 ALA A CA 1
ATOM 675 C C . ALA A 1 90 ? 12.938 5.280 -21.412 1.00 67.31 90 ALA A C 1
ATOM 677 O O . ALA A 1 90 ? 13.447 6.392 -21.246 1.00 67.31 90 ALA A O 1
ATOM 678 N N . ILE A 1 91 ? 12.007 4.801 -20.591 1.00 80.94 91 ILE A N 1
ATOM 679 C CA . ILE A 1 91 ? 11.564 5.552 -19.427 1.00 80.94 91 ILE A CA 1
ATOM 680 C C . ILE A 1 91 ? 12.774 5.740 -18.520 1.00 80.94 91 ILE A C 1
ATOM 682 O O . ILE A 1 91 ? 13.347 4.771 -18.034 1.00 80.94 91 ILE A O 1
ATOM 686 N N . GLY A 1 92 ? 13.157 6.995 -18.289 1.00 88.56 92 GLY A N 1
ATOM 687 C CA . GLY A 1 92 ? 14.280 7.298 -17.411 1.00 88.56 92 GLY A CA 1
ATOM 688 C C . GLY A 1 92 ? 14.070 6.741 -15.999 1.00 88.56 92 GLY A C 1
ATOM 689 O O . GLY A 1 92 ? 12.943 6.673 -15.503 1.00 88.56 92 GLY A O 1
ATOM 690 N N . THR A 1 93 ? 15.168 6.414 -15.320 1.00 90.12 93 THR A N 1
ATOM 691 C CA . THR A 1 93 ? 15.191 5.826 -13.965 1.00 90.12 93 THR A CA 1
ATOM 692 C C . THR A 1 93 ? 14.338 6.603 -12.961 1.00 90.12 93 THR A C 1
ATOM 694 O O . THR A 1 93 ? 13.509 6.025 -12.263 1.00 90.12 93 THR A O 1
ATOM 697 N N . LYS A 1 94 ? 14.439 7.938 -12.960 1.00 91.38 94 LYS A N 1
ATOM 698 C CA . LYS A 1 94 ? 13.601 8.822 -12.131 1.00 91.38 94 LYS A CA 1
ATOM 699 C C . LYS A 1 94 ? 12.107 8.607 -12.377 1.00 91.38 94 LYS A C 1
ATOM 701 O O . LYS A 1 94 ? 11.311 8.617 -11.444 1.00 91.38 94 LYS A O 1
ATOM 706 N N . GLN A 1 95 ? 11.712 8.455 -13.637 1.00 92.19 95 GLN A N 1
ATOM 707 C CA . GLN A 1 95 ? 10.312 8.264 -13.988 1.00 92.19 95 GLN A CA 1
ATOM 708 C C . GLN A 1 95 ? 9.834 6.861 -13.603 1.00 92.19 95 GLN A C 1
ATOM 710 O O . GLN A 1 95 ? 8.708 6.745 -13.125 1.00 92.19 95 GLN A O 1
ATOM 715 N N . MET A 1 96 ? 10.678 5.837 -13.752 1.00 94.38 96 MET A N 1
ATOM 716 C CA . MET A 1 96 ? 10.383 4.490 -13.256 1.00 94.38 96 MET A CA 1
ATOM 717 C C . MET A 1 96 ? 10.189 4.487 -11.738 1.00 94.38 96 MET A C 1
ATOM 719 O O . MET A 1 96 ? 9.195 3.947 -11.268 1.00 94.38 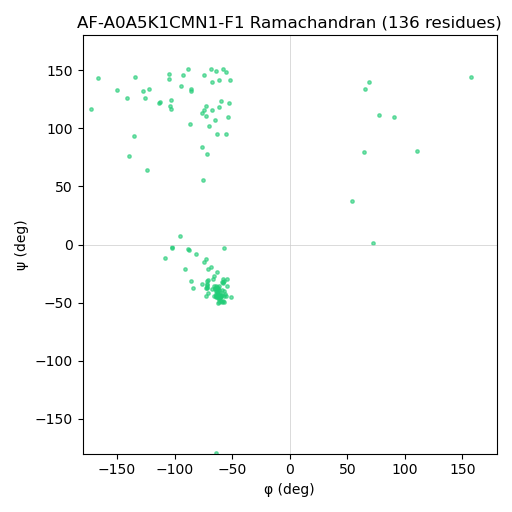96 MET A O 1
ATOM 723 N N . ALA A 1 97 ? 11.055 5.163 -10.976 1.00 93.62 97 ALA A N 1
ATOM 724 C CA . ALA A 1 97 ? 10.914 5.282 -9.523 1.00 93.62 97 ALA A CA 1
ATOM 725 C C . ALA A 1 97 ? 9.581 5.942 -9.118 1.00 93.62 97 ALA A C 1
ATOM 727 O O . ALA A 1 97 ? 8.881 5.453 -8.234 1.00 93.62 97 ALA A O 1
ATOM 728 N N . ILE A 1 98 ? 9.180 7.018 -9.809 1.00 93.56 98 ILE A N 1
ATOM 729 C CA . ILE A 1 98 ? 7.893 7.691 -9.561 1.00 93.56 98 ILE A CA 1
ATOM 730 C C . ILE A 1 98 ? 6.707 6.762 -9.845 1.00 93.56 98 ILE A C 1
ATOM 732 O O . ILE A 1 98 ? 5.738 6.756 -9.088 1.00 93.56 98 ILE A O 1
ATOM 736 N N . GLU A 1 99 ? 6.739 6.013 -10.946 1.00 95.31 99 GLU A N 1
ATOM 737 C CA . GLU A 1 99 ? 5.645 5.092 -11.272 1.0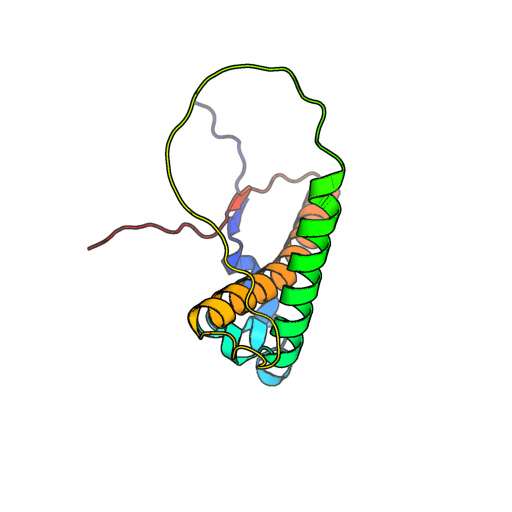0 95.31 99 GLU A CA 1
ATOM 738 C C . GLU A 1 99 ? 5.633 3.876 -10.331 1.00 95.31 99 GLU A C 1
ATOM 740 O O . GLU A 1 99 ? 4.554 3.463 -9.916 1.00 95.31 99 GLU A O 1
ATOM 745 N N . GLY A 1 100 ? 6.799 3.394 -9.889 1.00 95.00 100 GLY A N 1
ATOM 746 C CA . GLY A 1 100 ? 6.936 2.385 -8.833 1.00 95.00 100 GLY A CA 1
ATOM 747 C C . GLY A 1 100 ? 6.295 2.821 -7.519 1.00 95.00 100 GLY A C 1
ATOM 748 O O . GLY A 1 100 ? 5.475 2.098 -6.956 1.00 95.00 100 GLY A O 1
ATOM 749 N N . PHE A 1 101 ? 6.590 4.043 -7.067 1.00 93.94 101 PHE A N 1
ATOM 750 C CA . PHE A 1 101 ? 5.944 4.634 -5.893 1.00 93.94 101 PHE A CA 1
ATOM 751 C C . PHE A 1 101 ? 4.418 4.694 -6.030 1.00 93.94 101 PHE A C 1
ATOM 753 O O . PHE A 1 101 ? 3.697 4.358 -5.089 1.00 93.94 101 PHE A O 1
ATOM 760 N N . LYS A 1 102 ? 3.909 5.118 -7.193 1.00 94.25 102 LYS A N 1
ATOM 761 C CA . LYS A 1 102 ? 2.461 5.190 -7.428 1.00 94.25 102 LYS A CA 1
ATOM 762 C C . LYS A 1 102 ? 1.819 3.810 -7.395 1.00 94.25 102 LYS A C 1
ATOM 764 O O . LYS A 1 102 ? 0.777 3.671 -6.771 1.00 94.25 102 LYS A O 1
ATOM 769 N N . ALA A 1 103 ? 2.451 2.815 -8.012 1.00 94.56 103 ALA A N 1
ATOM 770 C CA . ALA A 1 103 ? 1.962 1.442 -8.001 1.00 94.56 103 ALA A CA 1
ATOM 771 C C . ALA A 1 103 ? 1.957 0.854 -6.576 1.00 94.56 103 ALA A C 1
ATOM 773 O O . ALA A 1 103 ? 0.985 0.225 -6.172 1.00 94.56 103 ALA A O 1
ATOM 774 N N . GLN A 1 104 ? 2.984 1.135 -5.765 1.00 93.75 104 GLN A N 1
ATOM 775 C CA . GLN A 1 104 ? 2.961 0.806 -4.334 1.00 93.75 104 GLN A CA 1
ATOM 776 C C . GLN A 1 104 ? 1.824 1.506 -3.590 1.00 93.75 104 GLN A C 1
ATOM 778 O O . GLN A 1 104 ? 1.132 0.877 -2.794 1.00 93.75 104 GLN A O 1
ATOM 783 N N . SER A 1 105 ? 1.632 2.801 -3.844 1.00 93.81 105 SER A N 1
ATOM 784 C CA . SER A 1 105 ? 0.581 3.591 -3.196 1.00 93.81 105 SER A CA 1
ATOM 785 C C . SER A 1 105 ? -0.816 3.083 -3.553 1.00 93.81 105 SER A C 1
ATOM 787 O O . SER A 1 105 ? -1.686 3.073 -2.694 1.00 93.81 105 SER A O 1
ATOM 789 N N . GLU A 1 106 ? -1.018 2.624 -4.789 1.00 93.25 106 GLU A N 1
ATOM 790 C CA . GLU A 1 106 ? -2.266 2.005 -5.250 1.00 93.25 106 GLU A CA 1
ATOM 791 C C . GLU A 1 106 ? -2.545 0.683 -4.523 1.00 93.25 106 GLU A C 1
ATOM 793 O O . GLU A 1 106 ? -3.667 0.436 -4.116 1.00 93.25 106 GLU A O 1
ATOM 798 N N . MET A 1 107 ? -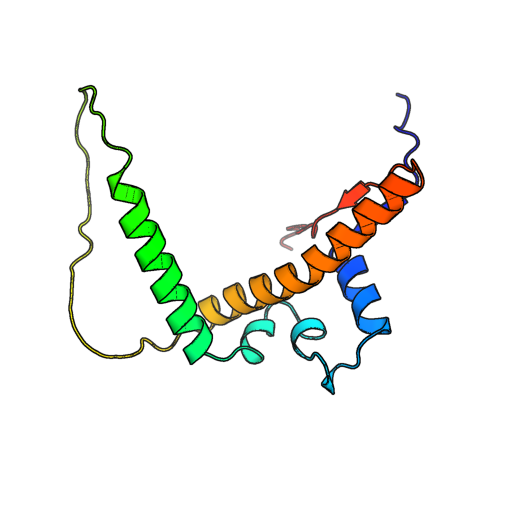1.532 -0.133 -4.224 1.00 93.00 107 MET A N 1
ATOM 799 C CA . MET A 1 107 ? -1.760 -1.320 -3.383 1.00 93.00 107 MET A CA 1
ATOM 800 C C . MET A 1 107 ? -2.128 -0.953 -1.937 1.00 93.00 107 MET A C 1
ATOM 802 O O . MET A 1 107 ? -2.955 -1.611 -1.304 1.00 93.00 107 MET A O 1
ATOM 806 N N . VAL A 1 108 ? -1.492 0.086 -1.390 1.00 93.50 108 VAL A N 1
ATOM 807 C CA . VAL A 1 108 ? -1.741 0.531 -0.012 1.00 93.50 108 VAL A CA 1
ATOM 808 C C . VAL A 1 108 ? -3.111 1.198 0.116 1.00 93.50 108 VAL A C 1
ATOM 810 O O . VAL A 1 108 ? -3.756 1.016 1.148 1.00 93.50 108 VAL A O 1
ATOM 813 N N . ILE A 1 109 ? -3.582 1.927 -0.906 1.00 94.19 109 ILE A N 1
ATOM 814 C CA . ILE A 1 109 ? -4.876 2.623 -0.848 1.00 94.19 109 ILE A CA 1
ATOM 815 C C . ILE A 1 109 ? -6.036 1.640 -0.694 1.00 94.19 109 ILE A C 1
ATOM 817 O O . ILE A 1 109 ? -6.923 1.895 0.112 1.00 94.19 109 ILE A O 1
ATOM 821 N N . ASP A 1 110 ? -5.979 0.483 -1.356 1.00 92.25 110 ASP A N 1
ATOM 822 C CA . ASP A 1 110 ? -7.005 -0.557 -1.225 1.00 92.25 110 ASP A CA 1
ATOM 823 C C . ASP A 1 110 ? -7.092 -1.088 0.213 1.00 92.25 110 ASP A C 1
ATOM 825 O O . ASP A 1 110 ? -8.172 -1.373 0.732 1.00 92.25 110 ASP A O 1
ATOM 829 N N . SER A 1 111 ? -5.945 -1.217 0.885 1.00 92.88 111 SER A N 1
ATOM 830 C CA . SER A 1 111 ? -5.900 -1.653 2.286 1.00 92.88 111 SER A CA 1
ATOM 831 C C . SER A 1 111 ? -6.321 -0.543 3.246 1.00 92.88 111 SER A C 1
ATOM 833 O O . SER A 1 111 ? -6.946 -0.824 4.268 1.00 92.88 111 SER A O 1
ATOM 835 N N . LEU A 1 112 ? -6.008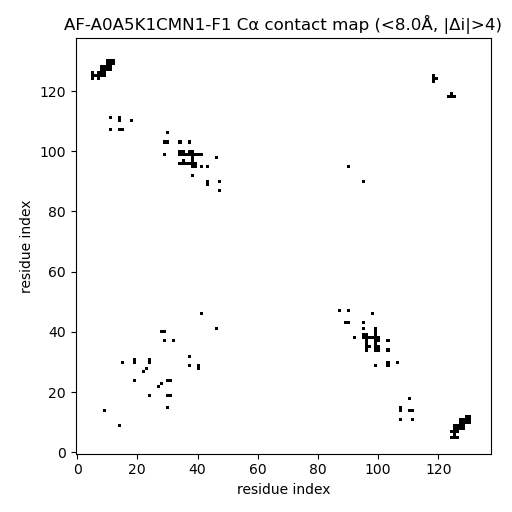 0.713 2.917 1.00 94.94 112 LEU A N 1
ATOM 836 C CA . LEU A 1 112 ? -6.471 1.878 3.662 1.00 94.94 112 LEU A CA 1
ATOM 837 C C . LEU A 1 112 ? -7.998 2.008 3.601 1.00 94.94 112 LEU A C 1
ATOM 839 O O . LEU A 1 112 ? -8.610 2.232 4.639 1.00 94.94 112 LEU A O 1
ATOM 843 N N . ASP A 1 113 ? -8.603 1.832 2.428 1.00 95.69 113 ASP A N 1
ATOM 844 C CA . ASP A 1 113 ? -10.057 1.903 2.241 1.00 95.69 113 ASP A CA 1
ATOM 845 C C . ASP A 1 113 ? -10.773 0.869 3.121 1.00 95.69 113 ASP A C 1
ATOM 847 O O . ASP A 1 113 ? -11.611 1.219 3.949 1.00 95.69 113 ASP A O 1
ATOM 851 N N . ARG A 1 114 ? -10.315 -0.390 3.078 1.00 94.56 114 ARG A N 1
ATOM 852 C CA . ARG A 1 114 ? -10.823 -1.463 3.954 1.00 94.56 114 ARG A CA 1
ATOM 853 C C . ARG A 1 114 ? -10.648 -1.154 5.437 1.00 94.56 114 ARG A C 1
ATOM 855 O O . ARG A 1 114 ? -11.519 -1.488 6.238 1.00 94.56 114 ARG A O 1
ATOM 862 N N . LEU A 1 115 ? -9.517 -0.553 5.815 1.00 94.19 115 LEU A N 1
ATOM 863 C CA . LEU A 1 115 ? -9.284 -0.128 7.191 1.00 94.19 115 LEU A CA 1
ATOM 864 C C . LEU A 1 115 ? -10.317 0.931 7.584 1.00 94.19 115 LEU A C 1
ATOM 866 O O . LEU A 1 115 ? -10.975 0.758 8.603 1.00 94.19 115 LEU A O 1
ATOM 870 N N . ILE A 1 116 ? -10.507 1.973 6.773 1.00 94.81 116 ILE A N 1
ATOM 871 C CA . ILE A 1 116 ? -11.485 3.039 7.033 1.00 94.81 116 ILE A CA 1
ATOM 872 C C . ILE A 1 116 ? -12.890 2.453 7.195 1.00 94.81 116 ILE A C 1
ATOM 874 O O . ILE A 1 116 ? -13.521 2.722 8.216 1.00 94.81 116 ILE A O 1
ATOM 878 N N . THR A 1 117 ? -13.333 1.593 6.273 1.00 97.25 117 THR A N 1
ATOM 879 C CA . THR A 1 117 ? -14.638 0.917 6.366 1.00 97.25 117 THR A CA 1
ATOM 880 C C . THR A 1 117 ? -14.783 0.147 7.679 1.00 97.25 117 THR A C 1
ATOM 882 O O . THR A 1 117 ? -15.794 0.265 8.360 1.00 97.25 117 THR A O 1
ATOM 885 N N . ALA A 1 118 ? -13.754 -0.591 8.105 1.00 95.94 118 ALA A N 1
ATOM 886 C CA . ALA A 1 118 ? -13.823 -1.354 9.348 1.00 95.94 118 ALA A CA 1
ATOM 887 C C . ALA A 1 118 ? -13.931 -0.453 10.599 1.00 95.94 118 ALA A C 1
ATOM 889 O O . ALA A 1 118 ? -14.581 -0.830 11.573 1.00 95.94 118 ALA A O 1
ATOM 890 N N . TRP A 1 119 ? -13.272 0.711 10.614 1.00 95.62 119 TRP A N 1
ATOM 891 C CA . TRP A 1 119 ? -13.394 1.687 11.710 1.00 95.62 119 TRP A CA 1
ATOM 892 C C . TRP A 1 119 ? -14.754 2.397 11.699 1.00 95.62 119 TRP A C 1
ATOM 894 O O . TRP A 1 119 ? -15.336 2.608 12.765 1.00 95.62 119 TRP A O 1
ATOM 904 N N . GLU A 1 120 ? -15.285 2.687 10.509 1.00 95.94 120 GLU A N 1
ATOM 905 C CA . GLU A 1 120 ? -16.636 3.218 10.315 1.00 95.94 120 GLU A CA 1
ATOM 906 C C . GLU A 1 120 ? -17.698 2.255 10.870 1.00 95.94 120 GLU A C 1
ATOM 908 O O . GLU A 1 120 ? -18.519 2.661 11.690 1.00 95.94 120 GLU A O 1
ATOM 913 N N . GLU A 1 121 ? -17.626 0.964 10.531 1.00 97.94 121 GLU A N 1
ATOM 914 C CA . GLU A 1 121 ? -18.554 -0.068 11.024 1.00 97.94 121 GLU A CA 1
ATOM 915 C C . GLU A 1 121 ? -18.568 -0.185 12.558 1.00 97.94 121 GLU A C 1
ATOM 917 O O . GLU A 1 121 ? -19.607 -0.474 13.157 1.00 97.94 121 GLU A O 1
ATOM 922 N N . ARG A 1 122 ? -17.427 0.066 13.217 1.00 96.44 122 ARG A N 1
ATOM 923 C CA . ARG A 1 122 ? -17.308 0.040 14.686 1.00 96.44 122 ARG A CA 1
ATOM 924 C C . ARG A 1 122 ? -17.651 1.371 15.358 1.00 96.44 122 ARG A C 1
ATOM 926 O O . ARG A 1 122 ? -17.710 1.414 16.584 1.00 96.44 122 ARG A O 1
ATOM 933 N N . ASN A 1 123 ? -17.923 2.431 14.592 1.00 95.19 123 ASN A N 1
ATOM 934 C CA . ASN A 1 123 ? -18.100 3.799 15.092 1.00 95.19 123 ASN A CA 1
ATOM 935 C C . ASN A 1 123 ? -16.908 4.277 15.944 1.00 95.19 123 ASN A C 1
ATOM 937 O O . ASN A 1 123 ? -17.077 4.970 16.951 1.00 95.19 123 ASN A O 1
ATOM 941 N N . GLU A 1 124 ? -15.695 3.891 15.551 1.00 93.44 124 GLU A N 1
ATOM 942 C CA . GLU A 1 124 ? -14.465 4.264 16.243 1.00 93.44 124 GLU A CA 1
ATOM 943 C C . GLU A 1 124 ? -13.705 5.342 15.458 1.00 93.44 124 GLU A C 1
ATOM 945 O O . GLU A 1 1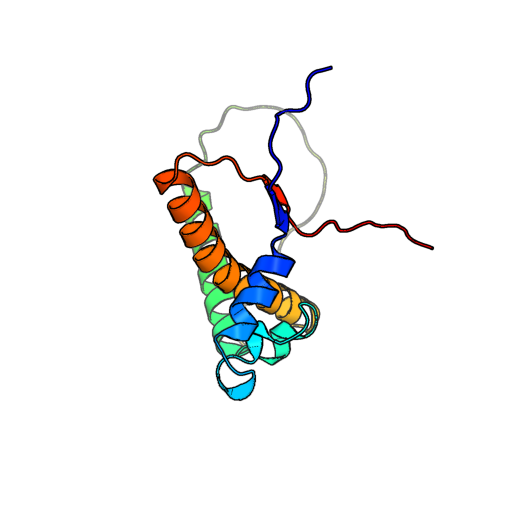24 ? -13.618 5.311 14.231 1.00 93.44 124 GLU A O 1
ATOM 950 N N . SER A 1 125 ? -13.093 6.286 16.174 1.00 91.75 125 SER A N 1
ATOM 951 C CA . SER A 1 125 ? -12.264 7.329 15.563 1.00 91.75 125 SER A CA 1
ATOM 952 C C . SER A 1 125 ? -10.824 6.853 15.361 1.00 91.75 125 SER A C 1
ATOM 954 O O . SER A 1 125 ? -10.192 6.363 16.297 1.00 91.75 125 SER A O 1
ATOM 956 N N . VAL A 1 126 ? -10.265 7.098 14.175 1.00 92.62 126 VAL A N 1
ATOM 957 C CA . VAL A 1 126 ? -8.851 6.851 13.849 1.00 92.62 126 VAL A CA 1
ATOM 958 C C . VAL A 1 126 ? -8.253 8.040 13.105 1.00 92.62 126 VAL A C 1
ATOM 960 O O . VAL A 1 126 ? -8.921 8.675 12.290 1.00 92.62 126 VAL A O 1
ATOM 963 N N . VAL A 1 127 ? -6.981 8.341 13.371 1.00 92.31 127 VAL A N 1
ATOM 964 C CA . VAL A 1 127 ? -6.182 9.253 12.542 1.00 92.31 127 VAL A CA 1
ATOM 965 C C . VAL A 1 127 ? -5.243 8.422 11.680 1.00 92.31 127 VAL A C 1
ATOM 967 O O . VAL A 1 127 ? -4.458 7.629 12.199 1.00 92.31 127 VAL A O 1
ATOM 970 N N . VAL A 1 128 ? -5.307 8.618 10.364 1.00 91.69 128 VAL A N 1
ATOM 971 C CA . VAL A 1 128 ? -4.340 8.026 9.438 1.00 91.69 128 VAL A CA 1
ATOM 972 C C . VAL A 1 128 ? -3.370 9.098 8.975 1.00 91.69 128 VAL A C 1
ATOM 974 O O . VAL A 1 128 ? -3.763 10.082 8.348 1.00 91.69 128 VAL A O 1
ATOM 977 N N . GLU A 1 129 ? -2.093 8.895 9.268 1.00 89.75 129 GLU A N 1
ATOM 978 C CA . GLU A 1 129 ? -1.027 9.792 8.847 1.00 89.75 129 GLU A CA 1
ATOM 979 C C . GLU A 1 129 ? -0.393 9.307 7.541 1.00 89.75 129 GLU A C 1
ATOM 981 O O . GLU A 1 129 ? -0.086 8.125 7.338 1.00 89.75 129 GLU A O 1
ATOM 986 N N . GLY A 1 130 ? -0.161 10.252 6.632 1.00 83.38 130 GLY A N 1
ATOM 987 C CA . GLY A 1 130 ? 0.725 10.023 5.499 1.00 83.38 130 GLY A CA 1
ATOM 988 C C . GLY A 1 130 ? 2.167 9.785 5.958 1.00 83.38 130 GLY A C 1
ATOM 989 O O . GLY A 1 130 ? 2.492 9.821 7.144 1.00 83.38 130 GLY A O 1
ATOM 990 N N . VAL A 1 131 ? 3.068 9.576 5.005 1.00 70.31 131 VAL A N 1
ATOM 991 C CA . VAL A 1 131 ? 4.500 9.575 5.313 1.00 70.31 131 VAL A CA 1
ATOM 992 C C . VAL A 1 131 ? 4.935 10.989 5.707 1.00 70.31 131 VAL A C 1
ATOM 994 O O . VAL A 1 131 ? 4.873 11.920 4.903 1.00 70.31 131 VAL A O 1
ATOM 997 N N . HIS A 1 132 ? 5.368 11.163 6.957 1.00 53.69 132 HIS A N 1
ATOM 998 C CA . HIS A 1 132 ? 6.038 12.386 7.378 1.00 53.69 132 HIS A CA 1
ATOM 999 C C . HIS A 1 132 ? 7.411 12.408 6.702 1.00 53.69 132 HIS A C 1
ATOM 1001 O O . HIS A 1 132 ? 8.343 11.722 7.117 1.00 53.69 132 HIS A O 1
ATOM 1007 N N . LEU 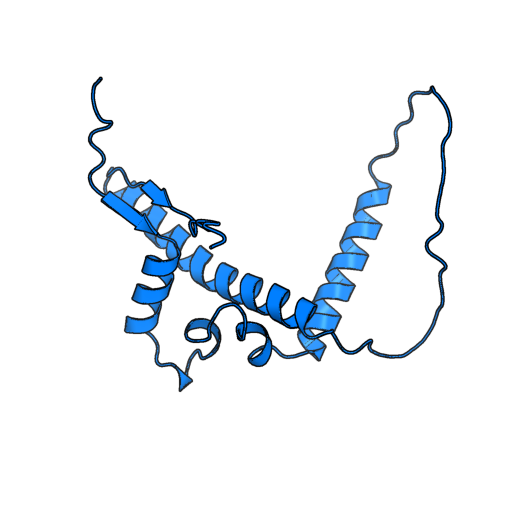A 1 133 ? 7.548 13.187 5.631 1.00 51.16 133 LEU A N 1
ATOM 1008 C CA . LEU A 1 133 ? 8.863 13.604 5.162 1.00 51.16 133 LEU A CA 1
ATOM 1009 C C . LEU A 1 133 ? 9.377 14.633 6.175 1.00 51.16 133 LEU A C 1
ATOM 1011 O O . LEU A 1 133 ? 9.285 15.836 5.938 1.00 51.16 133 LEU A O 1
ATOM 1015 N N . SER A 1 134 ? 9.865 14.185 7.335 1.00 47.19 134 SER A N 1
ATOM 1016 C CA . SER A 1 134 ? 10.678 15.051 8.190 1.00 47.19 134 SER A CA 1
ATOM 1017 C C . SER A 1 134 ? 11.942 15.397 7.410 1.00 47.19 134 SER A C 1
ATOM 1019 O O . SER A 1 134 ? 12.910 14.642 7.391 1.00 47.19 134 SER A O 1
ATOM 1021 N N . LEU A 1 135 ? 11.907 16.546 6.737 1.00 48.41 135 LEU A N 1
ATOM 1022 C CA . LEU A 1 135 ? 13.032 17.174 6.052 1.00 48.41 135 LEU A CA 1
ATOM 1023 C C . LEU A 1 135 ? 13.975 17.806 7.084 1.00 48.41 135 LEU A C 1
ATOM 1025 O O . LEU A 1 135 ? 14.254 19.001 7.034 1.00 48.41 135 LEU A O 1
ATOM 1029 N N . ASN A 1 136 ? 14.461 17.019 8.044 1.00 47.88 136 ASN A N 1
ATOM 1030 C CA . ASN A 1 136 ? 15.655 17.414 8.777 1.00 47.88 136 ASN A CA 1
ATOM 1031 C C . ASN A 1 136 ? 16.835 17.159 7.837 1.00 47.88 136 ASN A C 1
ATOM 1033 O O . ASN A 1 136 ? 17.429 16.083 7.846 1.00 47.88 136 ASN A O 1
ATOM 1037 N N . PHE A 1 137 ? 17.108 18.127 6.961 1.00 49.06 137 PHE A N 1
ATOM 1038 C CA . PHE A 1 137 ? 18.397 18.213 6.290 1.00 49.06 137 PHE A CA 1
ATOM 1039 C C . PHE A 1 137 ? 19.438 18.490 7.380 1.00 49.06 137 PHE A C 1
ATOM 1041 O O . PHE A 1 137 ? 19.439 19.575 7.961 1.00 49.06 137 PHE A O 1
ATOM 1048 N N . VAL A 1 138 ? 20.242 17.477 7.705 1.00 39.97 138 VAL A N 1
ATOM 1049 C CA . VAL A 1 138 ? 21.496 17.638 8.455 1.00 39.97 138 VAL A CA 1
ATOM 1050 C C . VAL A 1 138 ? 22.601 17.950 7.459 1.00 39.97 138 VAL A C 1
ATOM 1052 O O . VAL A 1 138 ? 22.609 17.294 6.392 1.00 39.97 138 VAL A O 1
#

Sequence (138 aa):
GSRLGITTVISTDSIRHMMRSFVDEKQNPLLWASTYHAGEFLDPVAVAKAKAKRKAKKLAGKSAAVKVDEDGSSHGKSEPRLDSASTLEAIGTKQMAIEGFKAQSEMVIDSLDRLITAWEERNESVVVEGVHLSLNFV

Organism: NCBI:txid210225

Solvent-accessible surface area (backbone atoms only — not comparable to full-atom values): 8828 Å² total; per-residue (Å²): 134,85,74,90,76,67,84,48,73,46,42,55,61,57,51,46,54,56,54,52,78,78,48,56,53,90,80,44,47,50,75,66,42,54,56,74,55,14,21,76,73,50,62,68,67,60,51,51,52,53,50,51,52,53,52,51,52,55,58,64,61,61,74,78,75,80,84,86,81,90,84,85,88,89,82,82,88,80,84,83,81,86,82,84,85,90,70,87,72,74,76,48,69,71,57,32,18,53,52,18,35,50,56,42,49,55,60,42,47,60,53,48,52,54,49,51,53,57,32,57,78,68,74,50,73,72,46,75,41,68,80,80,79,76,79,76,81,125

Radius of gyration: 21.64 Å; Cα contacts (8 Å, |Δi|>4): 88; chains: 1; bounding box: 40×56×61 Å